Protein AF-A0ABD5S388-F1 (afdb_monomer)

Sequence (39 aa):
PGVTVGDVAVIPAGAVVTGDVPDGVVVQGNPAEVVRELD

InterPro domains:
  IPR011004 Trimeric LpxA-like superfamily [SSF51161] (1-38)

Mean predicted aligned error: 2.27 Å

Secondary structure (DSSP, 8-state):
----B-TT-B--TT----S-B-TTEEEEETTEEEEEE--

Solvent-accessible surface area (backbone atoms only — not comparable to full-atom values): 2449 Å² total; per-residue (Å²): 142,86,67,51,75,32,62,80,42,44,76,55,92,86,44,38,78,82,60,69,41,62,58,28,28,33,40,46,44,76,72,44,42,82,78,45,79,58,132

Radius of gyration: 9.06 Å; Cα contacts (8 Å, |Δi|>4): 78; chains: 1; bounding box: 22×20×17 Å

pLDDT: mean 96.14, std 5.13, range [70.75, 98.44]

Organism: NCBI:txid1776492

Foldseek 3Di:
DDEAEADCEDEDPPADDPHHHYHQFYWHDVPTDTDDGHD

Structure (mmCIF, N/CA/C/O backbone):
data_AF-A0ABD5S388-F1
#
_entry.id   AF-A0ABD5S388-F1
#
loop_
_atom_site.group_PDB
_atom_site.id
_atom_site.type_symbol
_atom_site.label_atom_id
_atom_site.label_alt_id
_atom_site.label_comp_id
_atom_site.label_asym_id
_atom_site.label_entity_id
_atom_site.label_seq_id
_atom_site.pdbx_PDB_ins_code
_atom_site.Cartn_x
_atom_site.Cartn_y
_atom_site.Cartn_z
_atom_site.occupancy
_atom_site.B_iso_or_equiv
_atom_site.auth_seq_id
_atom_site.auth_comp_id
_atom_site.auth_asym_id
_atom_site.auth_atom_id
_atom_site.pdbx_PDB_model_num
ATOM 1 N N . PRO A 1 1 ? 7.995 -11.329 -6.430 1.00 70.75 1 PRO A N 1
ATOM 2 C CA . PRO A 1 1 ? 6.648 -11.167 -7.032 1.00 70.75 1 PRO A CA 1
ATOM 3 C C . PRO A 1 1 ? 5.628 -12.027 -6.275 1.00 70.75 1 PRO A C 1
ATOM 5 O O . PRO A 1 1 ? 5.903 -13.204 -6.072 1.00 70.75 1 PRO A O 1
ATOM 8 N N . GLY A 1 2 ? 4.517 -11.438 -5.823 1.00 94.44 2 GLY A N 1
ATOM 9 C CA . GLY A 1 2 ? 3.519 -12.122 -4.982 1.00 94.44 2 GLY A CA 1
ATOM 10 C C . GLY A 1 2 ? 2.921 -11.264 -3.863 1.00 94.44 2 GLY A C 1
ATOM 11 O O . GLY A 1 2 ? 2.479 -11.826 -2.874 1.00 94.44 2 GLY A O 1
ATOM 12 N N . VAL A 1 3 ? 2.962 -9.933 -3.995 1.00 97.06 3 VAL A N 1
ATOM 13 C CA . VAL A 1 3 ? 2.412 -9.012 -2.993 1.00 97.06 3 VAL A CA 1
ATOM 14 C C . VAL A 1 3 ? 0.911 -8.836 -3.181 1.00 97.06 3 VAL A C 1
ATOM 16 O O . VAL A 1 3 ? 0.432 -8.720 -4.312 1.00 97.06 3 VAL A O 1
ATOM 19 N N . THR A 1 4 ? 0.196 -8.791 -2.068 1.00 97.88 4 THR A N 1
ATOM 20 C CA . THR A 1 4 ? -1.231 -8.487 -1.983 1.00 97.88 4 THR A CA 1
ATOM 21 C C . THR A 1 4 ? -1.404 -7.036 -1.564 1.00 97.88 4 THR A C 1
ATOM 23 O O . THR A 1 4 ? -0.708 -6.553 -0.672 1.00 97.88 4 THR A O 1
ATOM 26 N N . VAL A 1 5 ? -2.326 -6.338 -2.219 1.00 97.12 5 VAL A N 1
ATOM 27 C CA . VAL A 1 5 ? -2.724 -4.982 -1.842 1.00 97.12 5 VAL A CA 1
ATOM 28 C C . VAL A 1 5 ? -4.164 -5.045 -1.377 1.00 97.12 5 VAL A C 1
ATOM 30 O O . VAL A 1 5 ? -5.027 -5.485 -2.136 1.00 97.12 5 VAL A O 1
ATOM 33 N N . GLY A 1 6 ? -4.375 -4.647 -0.129 1.00 97.19 6 GLY A N 1
ATOM 34 C CA . GLY A 1 6 ? -5.679 -4.594 0.498 1.00 97.19 6 GLY A CA 1
ATOM 35 C C . GLY A 1 6 ? -6.617 -3.567 -0.131 1.00 97.19 6 GLY A C 1
ATOM 36 O O . GLY A 1 6 ? -6.203 -2.642 -0.840 1.00 97.19 6 GLY A O 1
ATOM 37 N N . ASP A 1 7 ? -7.902 -3.727 0.147 1.00 97.88 7 ASP A N 1
ATOM 38 C CA . ASP A 1 7 ? -8.951 -2.835 -0.320 1.00 97.88 7 ASP A CA 1
ATOM 39 C C . ASP A 1 7 ? -8.762 -1.429 0.264 1.00 97.88 7 ASP A C 1
ATOM 41 O O . ASP A 1 7 ? -8.348 -1.245 1.407 1.00 97.88 7 ASP A O 1
ATOM 45 N N . VAL A 1 8 ? -9.075 -0.398 -0.529 1.00 96.81 8 VAL A N 1
ATOM 46 C CA . VAL A 1 8 ? -8.988 1.022 -0.120 1.00 96.81 8 VAL A CA 1
ATOM 47 C C . VAL A 1 8 ? -7.555 1.497 0.204 1.00 96.81 8 VAL A C 1
ATOM 49 O O . VAL A 1 8 ? -7.355 2.660 0.550 1.00 96.81 8 VAL A O 1
ATOM 52 N N . ALA A 1 9 ? -6.525 0.664 0.023 1.00 97.69 9 ALA A N 1
ATOM 53 C CA . ALA A 1 9 ? -5.140 1.090 0.185 1.00 97.69 9 ALA A CA 1
ATOM 54 C C . ALA A 1 9 ? -4.750 2.169 -0.846 1.00 97.69 9 ALA A C 1
ATOM 56 O O . ALA A 1 9 ? -5.096 2.097 -2.029 1.00 97.69 9 ALA A O 1
ATOM 57 N N . VAL A 1 10 ? -3.984 3.170 -0.408 1.00 97.88 10 VAL A N 1
ATOM 58 C CA . VAL A 1 10 ? -3.510 4.270 -1.258 1.00 97.88 10 VAL A CA 1
ATOM 59 C C . VAL A 1 10 ? -2.004 4.150 -1.466 1.00 97.88 10 VAL A C 1
ATOM 61 O O . VAL A 1 10 ? -1.219 4.231 -0.520 1.00 97.88 10 VAL A O 1
ATOM 64 N N . ILE A 1 11 ? -1.604 4.006 -2.733 1.00 97.81 11 ILE A N 1
ATOM 65 C CA . ILE A 1 11 ? -0.205 3.908 -3.160 1.00 97.81 11 ILE A CA 1
ATOM 66 C C . ILE A 1 11 ? 0.124 5.122 -4.048 1.00 97.81 11 ILE A C 1
ATOM 68 O O . ILE A 1 11 ? -0.399 5.222 -5.162 1.00 97.81 11 ILE A O 1
ATOM 72 N N . PRO A 1 12 ? 0.971 6.064 -3.597 1.00 97.38 12 PRO A N 1
ATOM 73 C CA . PRO A 1 12 ? 1.363 7.218 -4.390 1.00 97.38 12 PRO A CA 1
ATOM 74 C C . PRO A 1 12 ? 2.314 6.818 -5.524 1.00 97.38 12 PRO A C 1
ATOM 76 O O . PRO A 1 12 ? 3.024 5.809 -5.460 1.00 97.38 12 PRO A O 1
ATOM 79 N N . ALA A 1 13 ? 2.370 7.650 -6.565 1.00 97.56 13 ALA A N 1
ATOM 80 C CA . ALA A 1 13 ? 3.299 7.453 -7.670 1.00 97.56 13 ALA A CA 1
ATOM 81 C C . ALA A 1 13 ? 4.755 7.400 -7.169 1.00 97.56 13 ALA A C 1
ATOM 83 O O . ALA A 1 13 ? 5.184 8.237 -6.376 1.00 97.56 13 ALA A O 1
ATOM 84 N N . GLY A 1 14 ? 5.515 6.419 -7.659 1.00 95.75 14 GLY A N 1
ATOM 85 C CA . GLY A 1 14 ? 6.925 6.234 -7.304 1.00 95.75 14 GLY A CA 1
ATOM 86 C C . GLY A 1 14 ? 7.180 5.400 -6.044 1.00 95.75 14 GLY A C 1
ATOM 87 O O . GLY A 1 14 ? 8.343 5.142 -5.738 1.00 95.75 14 GLY A O 1
ATOM 88 N N . ALA A 1 15 ? 6.141 4.940 -5.340 1.00 97.88 15 ALA A N 1
ATOM 89 C CA . ALA A 1 15 ? 6.313 3.949 -4.281 1.00 97.88 15 ALA A CA 1
ATOM 90 C C . ALA A 1 15 ? 6.728 2.583 -4.858 1.00 97.88 15 ALA A C 1
ATOM 92 O O . ALA A 1 15 ? 6.234 2.160 -5.906 1.00 97.88 15 ALA A O 1
ATOM 93 N N . VAL A 1 16 ? 7.616 1.875 -4.156 1.00 97.69 16 VAL A N 1
ATOM 94 C CA . VAL A 1 16 ? 8.048 0.517 -4.518 1.00 97.69 16 VAL A CA 1
ATOM 95 C C . VAL A 1 16 ? 7.617 -0.446 -3.422 1.00 97.69 16 VAL A C 1
ATOM 97 O O . VAL A 1 16 ? 8.232 -0.537 -2.358 1.00 97.69 16 VAL A O 1
ATOM 100 N N . VAL A 1 17 ? 6.532 -1.165 -3.694 1.00 97.44 17 VAL A N 1
ATOM 101 C CA . VAL A 1 17 ? 5.949 -2.136 -2.767 1.00 97.44 17 VAL A CA 1
ATOM 102 C C . VAL A 1 17 ? 6.733 -3.440 -2.837 1.00 97.44 17 VAL A C 1
ATOM 104 O O . VAL A 1 17 ? 6.828 -4.073 -3.889 1.00 97.44 17 VAL A O 1
ATOM 107 N N . THR A 1 18 ? 7.316 -3.824 -1.703 1.00 97.06 18 THR A N 1
ATOM 108 C CA . THR A 1 18 ? 8.142 -5.035 -1.574 1.00 97.06 18 THR A CA 1
ATOM 109 C C . THR A 1 18 ? 7.515 -6.105 -0.675 1.00 97.06 18 THR A C 1
ATOM 111 O O . THR A 1 18 ? 7.992 -7.238 -0.684 1.00 97.06 18 THR A O 1
ATOM 114 N N .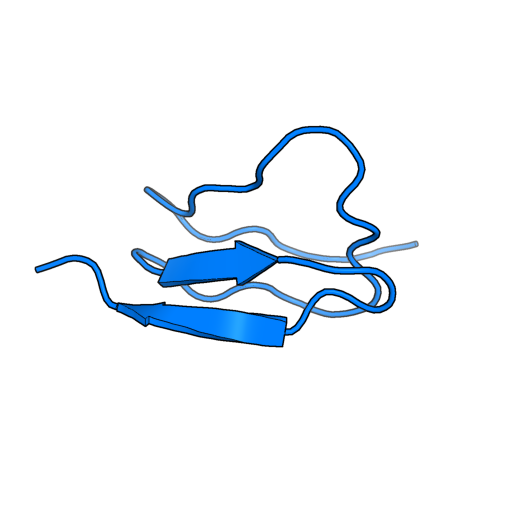 GLY A 1 19 ? 6.427 -5.779 0.033 1.00 96.50 19 GLY A N 1
ATOM 115 C CA . GLY A 1 19 ? 5.651 -6.681 0.891 1.00 96.50 19 GLY A CA 1
ATOM 116 C C . GLY A 1 19 ? 4.147 -6.405 0.797 1.00 96.50 19 GLY A C 1
ATOM 117 O O . GLY A 1 19 ? 3.736 -5.488 0.086 1.00 96.50 19 GLY A O 1
ATOM 118 N N . ASP A 1 20 ? 3.341 -7.215 1.481 1.00 98.12 20 ASP A N 1
ATOM 119 C CA . ASP A 1 20 ? 1.881 -7.070 1.4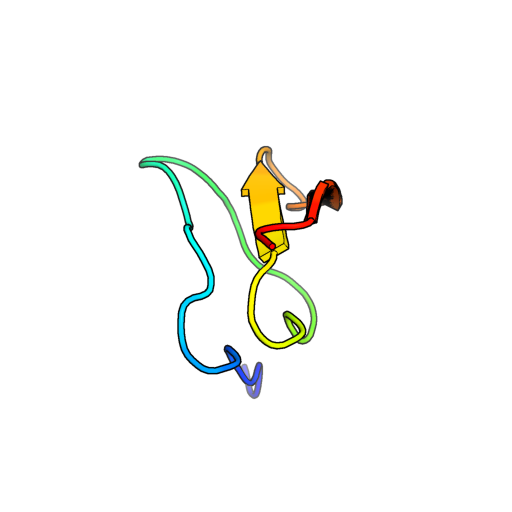83 1.00 98.12 20 ASP A CA 1
ATOM 120 C C . ASP A 1 20 ? 1.443 -5.754 2.137 1.00 98.12 20 ASP A C 1
ATOM 122 O O . ASP A 1 20 ? 2.046 -5.289 3.108 1.00 98.12 20 ASP A O 1
ATOM 126 N N . VAL A 1 21 ? 0.379 -5.163 1.599 1.00 97.75 21 VAL A N 1
ATOM 127 C CA . VAL A 1 21 ? -0.202 -3.903 2.070 1.00 97.75 21 VAL A CA 1
ATOM 128 C C . VAL A 1 21 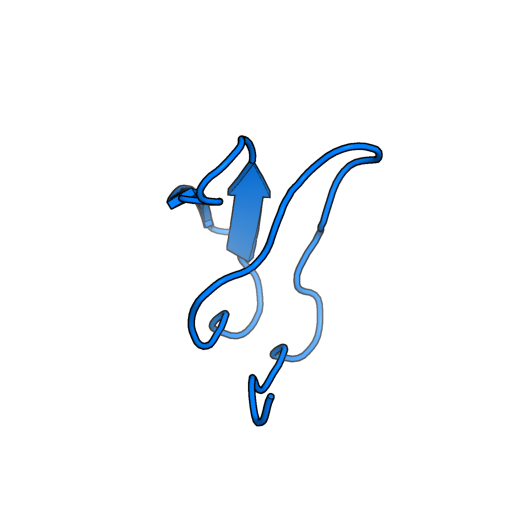? -1.580 -4.198 2.671 1.00 97.75 21 VAL A C 1
ATOM 130 O O . VAL A 1 21 ? -2.423 -4.735 1.950 1.00 97.75 21 VAL A O 1
ATOM 133 N N . PRO A 1 22 ? -1.824 -3.870 3.954 1.00 97.69 22 PRO A N 1
ATOM 134 C CA . PRO A 1 22 ? -3.135 -4.023 4.586 1.00 97.69 22 PRO A CA 1
ATOM 135 C C . PRO A 1 22 ? -4.246 -3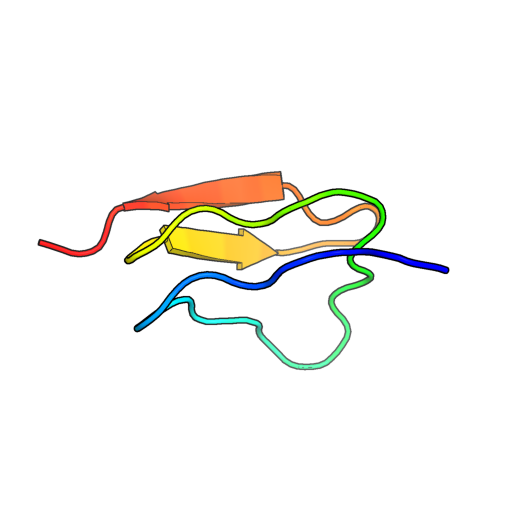.209 3.908 1.00 97.69 22 PRO A C 1
ATOM 137 O O . PRO A 1 22 ? -3.979 -2.287 3.137 1.00 97.69 22 PRO A O 1
ATOM 140 N N . ASP A 1 23 ? -5.497 -3.522 4.240 1.00 98.19 23 ASP A N 1
ATOM 141 C CA . ASP A 1 23 ? -6.651 -2.716 3.836 1.00 98.19 23 ASP A CA 1
ATOM 142 C C . ASP A 1 23 ? -6.596 -1.326 4.483 1.00 98.19 23 ASP A C 1
ATOM 144 O O . ASP A 1 23 ? -6.133 -1.172 5.614 1.00 98.19 23 ASP A O 1
ATOM 148 N N . GLY A 1 24 ? -7.092 -0.310 3.776 1.00 97.81 24 GLY A N 1
ATOM 149 C CA . GLY A 1 24 ? -7.318 1.017 4.347 1.00 97.81 24 GLY A CA 1
ATOM 150 C C . GLY A 1 24 ? -6.058 1.714 4.862 1.00 97.81 24 GLY A C 1
ATOM 151 O O . GLY A 1 24 ? -6.142 2.491 5.801 1.00 97.81 24 GLY A O 1
ATOM 152 N N . VAL A 1 25 ? -4.877 1.476 4.285 1.00 98.25 25 VAL A N 1
ATOM 153 C CA . VAL A 1 25 ? -3.655 2.207 4.669 1.00 98.25 25 VAL A CA 1
ATOM 154 C C . VAL A 1 25 ? -3.086 3.034 3.527 1.00 98.25 25 VAL A C 1
ATOM 156 O O . VAL A 1 25 ? -3.266 2.741 2.346 1.00 98.25 25 VAL A O 1
ATOM 159 N N . VAL A 1 26 ? -2.336 4.069 3.886 1.00 98.19 26 VAL A N 1
ATOM 160 C CA . VAL A 1 26 ? -1.473 4.811 2.969 1.00 98.19 26 VAL A CA 1
ATOM 161 C C . VAL A 1 26 ? -0.043 4.335 3.178 1.00 98.19 26 VAL A C 1
ATOM 163 O O . VAL A 1 26 ? 0.478 4.404 4.295 1.00 98.19 26 VAL A O 1
ATOM 166 N N . VAL A 1 27 ? 0.610 3.899 2.102 1.00 98.44 27 VAL A N 1
ATOM 167 C CA . VAL A 1 27 ? 2.044 3.570 2.099 1.00 98.44 27 VAL A CA 1
ATOM 168 C C . VAL A 1 27 ? 2.830 4.588 1.281 1.00 98.44 27 VAL A C 1
ATOM 170 O O . VAL A 1 27 ? 2.290 5.182 0.354 1.00 98.44 27 VAL A O 1
ATOM 173 N N . GLN A 1 28 ? 4.114 4.794 1.574 1.00 98.06 28 GLN A N 1
ATOM 174 C CA . GLN A 1 28 ? 4.988 5.605 0.719 1.00 98.06 28 GLN A CA 1
ATOM 175 C C . GLN A 1 28 ? 6.438 5.122 0.747 1.00 98.06 28 GLN A C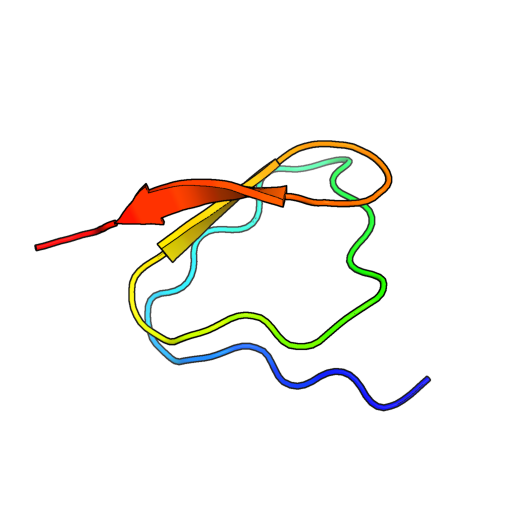 1
ATOM 177 O O . GLN A 1 28 ? 6.872 4.498 1.710 1.00 98.06 28 GLN A O 1
ATOM 182 N N . GLY A 1 29 ? 7.208 5.517 -0.269 1.00 97.75 29 GLY A N 1
ATOM 183 C CA . GLY A 1 29 ? 8.659 5.344 -0.296 1.00 97.75 29 GLY A CA 1
ATOM 184 C C . GLY A 1 29 ? 9.136 4.129 -1.087 1.00 97.75 29 GLY A C 1
ATOM 185 O O . GLY A 1 29 ? 8.372 3.442 -1.768 1.00 97.75 29 GLY A O 1
ATOM 186 N N . ASN A 1 30 ? 10.444 3.909 -1.028 1.00 97.62 30 ASN A N 1
ATOM 187 C CA . ASN A 1 30 ? 11.128 2.775 -1.632 1.00 97.62 30 ASN A CA 1
ATOM 188 C C . ASN A 1 30 ? 12.232 2.301 -0.664 1.00 97.62 30 ASN A C 1
ATOM 190 O O . ASN A 1 30 ? 13.269 2.968 -0.591 1.00 97.62 30 ASN A O 1
ATOM 194 N N . PRO A 1 31 ? 12.031 1.189 0.071 1.00 96.56 31 PRO A N 1
ATOM 195 C CA . PRO A 1 31 ? 10.826 0.349 0.084 1.00 96.56 31 PRO A CA 1
ATOM 196 C C . PRO A 1 31 ? 9.616 1.074 0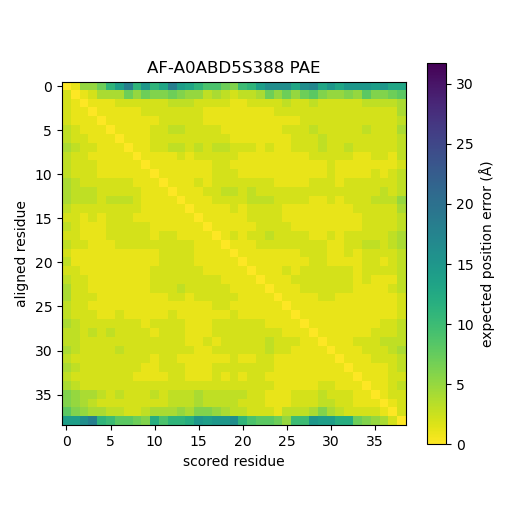.701 1.00 96.56 31 PRO A C 1
ATOM 198 O O . PRO A 1 31 ? 9.780 1.988 1.503 1.00 96.56 31 PRO A O 1
ATOM 201 N N . ALA A 1 32 ? 8.404 0.708 0.276 1.00 97.88 32 ALA A N 1
ATOM 202 C CA . ALA A 1 32 ? 7.178 1.336 0.763 1.00 97.88 32 ALA A CA 1
ATOM 203 C C . ALA A 1 32 ? 6.859 0.939 2.217 1.00 97.88 32 ALA A C 1
ATOM 205 O O . ALA A 1 32 ? 6.832 -0.249 2.534 1.00 97.88 32 ALA A O 1
ATOM 206 N N . GLU A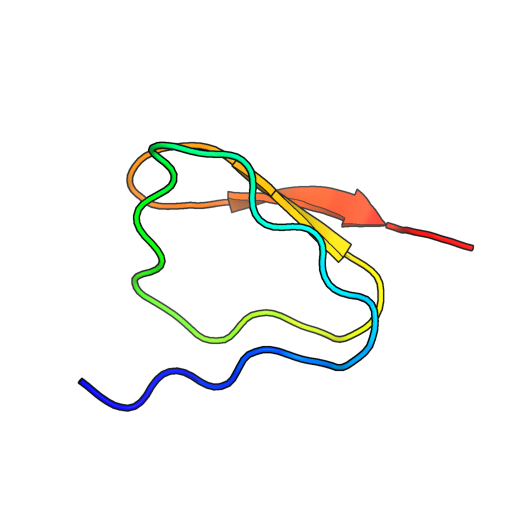 1 33 ? 6.559 1.924 3.067 1.00 97.62 33 GLU A N 1
ATOM 207 C CA . GLU A 1 33 ? 6.172 1.745 4.474 1.00 97.62 33 GLU A CA 1
ATOM 208 C C . GLU A 1 33 ? 4.836 2.438 4.772 1.00 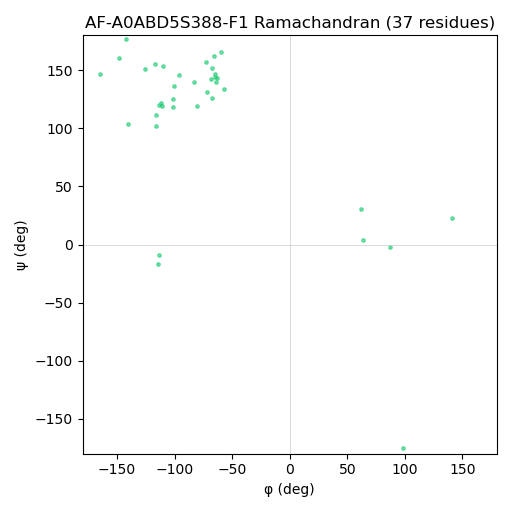97.62 33 GLU A C 1
ATOM 210 O O . GLU A 1 33 ? 4.491 3.434 4.130 1.00 97.62 33 GLU A O 1
ATOM 215 N N . VAL A 1 34 ? 4.079 1.916 5.744 1.00 97.50 34 VAL A N 1
ATOM 216 C CA . VAL A 1 34 ? 2.803 2.502 6.185 1.00 97.50 34 VAL A CA 1
ATOM 217 C C . VAL A 1 34 ? 3.059 3.843 6.870 1.00 97.50 34 VAL A C 1
ATOM 219 O O . VAL A 1 34 ? 3.832 3.926 7.821 1.00 97.50 34 VAL A O 1
ATOM 222 N N . VAL A 1 35 ? 2.380 4.892 6.407 1.00 97.50 35 VAL A N 1
ATOM 223 C CA . VAL A 1 35 ? 2.495 6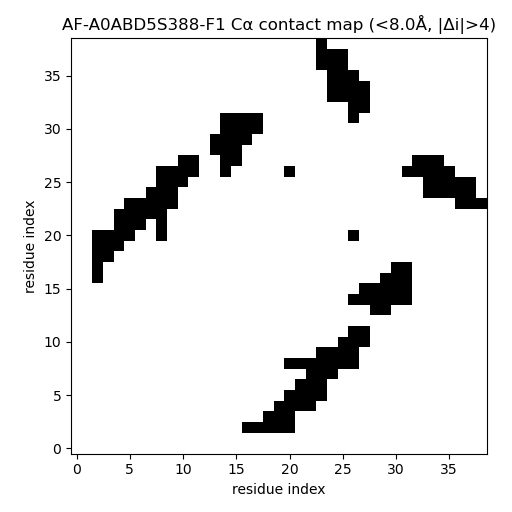.252 6.965 1.00 97.50 35 VAL A CA 1
ATOM 224 C C . VAL A 1 35 ? 1.212 6.754 7.620 1.00 97.50 35 VAL A C 1
ATOM 226 O O . VAL A 1 35 ? 1.244 7.744 8.350 1.00 97.50 35 VAL A O 1
ATOM 229 N N . ARG A 1 36 ? 0.076 6.108 7.337 1.00 96.12 36 ARG A N 1
ATOM 230 C CA . ARG A 1 36 ? -1.246 6.474 7.857 1.00 96.12 36 ARG A CA 1
ATOM 231 C C . ARG A 1 36 ? -2.244 5.333 7.656 1.00 96.12 36 ARG A C 1
ATOM 233 O O . ARG A 1 36 ? -2.202 4.675 6.622 1.00 96.12 36 ARG A O 1
ATOM 240 N N . GLU A 1 37 ? -3.185 5.198 8.583 1.00 96.88 37 GLU A N 1
ATOM 241 C CA . GLU A 1 37 ? -4.415 4.409 8.425 1.00 96.88 37 GLU A CA 1
ATOM 242 C C . GLU A 1 37 ? -5.577 5.323 7.984 1.00 96.88 37 GLU A C 1
ATOM 244 O O . GLU A 1 37 ? -5.609 6.512 8.319 1.00 96.88 37 GLU A O 1
ATOM 249 N N . LEU A 1 38 ? -6.479 4.796 7.162 1.00 92.56 38 LEU A N 1
ATOM 250 C CA . LEU A 1 38 ? -7.682 5.450 6.661 1.00 92.56 38 LEU A CA 1
ATOM 251 C C . LEU A 1 38 ? -8.870 4.922 7.471 1.00 92.56 38 LEU A C 1
ATOM 253 O O . LEU A 1 38 ? -9.130 3.720 7.451 1.00 92.56 38 LEU A O 1
ATOM 257 N N . ASP A 1 39 ? -9.548 5.822 8.185 1.00 79.12 39 ASP A N 1
ATOM 258 C CA . ASP A 1 39 ? -10.812 5.543 8.880 1.00 79.12 39 ASP A CA 1
ATOM 259 C C . ASP A 1 39 ? -11.981 5.326 7.900 1.00 79.12 39 ASP A C 1
ATOM 261 O O . ASP A 1 39 ? -12.069 6.083 6.898 1.00 79.12 39 ASP A O 1
#

Nearest PDB structures (foldseek):
  4dcl-assembly1_A  TM=9.748E-01  e=1.682E-04  Staphylococcus aureus
  5u2k-assembly1_A  TM=9.738E-01  e=1.810E-04  Staphylococcus aureus subsp. aureus COL
  6pu9-assembly1_A  TM=9.868E-01  e=5.863E-04  Vibrio vulnificus CMCP6
  6pu9-assembly1_B  TM=9.848E-01  e=8.465E-04  Vibrio vulnificus CMCP6
  6pu9-assembly1_C  TM=9.869E-01  e=1.136E-03  Vibrio vulnificus CMCP6